Protein AF-A0A8X8CPT6-F1 (afdb_monomer_lite)

Foldseek 3Di:
DDDDDDPPPDDDDPDPDDDDDDDDDPDPPPVPVPQPQDWDWDQDPNDIDTDGDGPVVVVVVVVVVVVVVVVVVVVVVVPPDDDPPPDPDPDDPDPPVVVVVVVVVVVVVVVVVVPDPDDD

InterPro domains:
  IPR010399 Tify domain [PF06200] (38-66)
  IPR010399 Tify domain [PS51320] (33-67)
  IPR010399 Tify domain [SM00979] (33-67)
  IPR018467 CO/COL/TOC1, conserved site [PF09425] (98-118)
  IPR040390 TIFY/JAZ family [PTHR33077] (23-118)

pLDDT: mean 70.04, std 19.09, range [39.12, 96.25]

Sequence (120 aa):
MRRDSNLDLCLSPMAPSSSSPSASSHQNLMDEPAMRHQHLTIFYNGRITVCDVTEFQARAIIWLASREKEERINTARSNQAPKPLHSQLHSPPGLSLKRSLQRFLQKRKKRAEAISPYRQ

Radius of gyration: 30.34 Å; chains: 1; bounding box: 67×68×62 Å

Organism: Populus tomentosa (NCBI:txid118781)

Structure (mmCIF, N/CA/C/O backbone):
data_AF-A0A8X8CPT6-F1
#
_entry.id   AF-A0A8X8CPT6-F1
#
loop_
_atom_site.group_PDB
_atom_site.id
_atom_site.type_symbol
_atom_site.label_atom_id
_atom_site.label_alt_id
_atom_site.label_comp_id
_atom_site.label_asym_id
_atom_site.label_entity_id
_atom_site.label_seq_id
_atom_site.pdbx_PDB_ins_code
_atom_site.Cartn_x
_atom_site.Cartn_y
_atom_site.Cartn_z
_atom_site.occupancy
_atom_site.B_iso_or_equiv
_atom_site.auth_seq_id
_atom_site.auth_comp_id
_atom_site.auth_asym_id
_atom_site.auth_atom_id
_atom_site.pdbx_PDB_model_num
ATOM 1 N N . MET A 1 1 ? -12.440 -37.355 26.331 1.00 43.47 1 MET A N 1
ATOM 2 C CA . MET A 1 1 ? -11.864 -38.163 25.232 1.00 43.47 1 MET A CA 1
ATOM 3 C C . MET A 1 1 ? -11.152 -37.195 24.294 1.00 43.47 1 MET A C 1
ATOM 5 O O . MET A 1 1 ? -11.809 -36.306 23.777 1.00 43.47 1 MET A O 1
ATOM 9 N N . ARG A 1 2 ? -9.853 -36.988 24.550 1.00 55.94 2 ARG A N 1
ATOM 10 C CA . ARG A 1 2 ? -8.710 -37.353 23.682 1.00 55.94 2 ARG A CA 1
ATOM 11 C C . ARG A 1 2 ? -8.817 -36.726 22.284 1.00 55.94 2 ARG A C 1
ATOM 13 O O . ARG A 1 2 ? -9.666 -37.115 21.497 1.00 55.94 2 ARG A O 1
ATOM 20 N N . ARG A 1 3 ? -8.011 -35.683 22.057 1.00 63.88 3 ARG A N 1
ATOM 21 C CA . ARG A 1 3 ? -7.808 -35.033 20.760 1.00 63.88 3 ARG A CA 1
ATOM 22 C C . ARG A 1 3 ? -6.486 -35.565 20.233 1.00 63.88 3 ARG A C 1
ATOM 24 O O . ARG A 1 3 ? -5.450 -35.215 20.788 1.00 63.88 3 ARG A O 1
ATOM 31 N N . ASP A 1 4 ? -6.539 -36.396 19.207 1.00 64.06 4 ASP A N 1
ATOM 32 C CA . ASP A 1 4 ? -5.337 -36.933 18.582 1.00 64.06 4 ASP A CA 1
ATOM 33 C C . ASP A 1 4 ? -4.992 -36.027 17.396 1.00 64.06 4 ASP A C 1
ATOM 35 O O . ASP A 1 4 ? -5.475 -36.204 16.281 1.00 64.06 4 ASP A O 1
ATOM 39 N N . SER A 1 5 ? -4.217 -34.976 17.661 1.00 59.78 5 SER A N 1
ATOM 40 C CA . SER A 1 5 ? -3.626 -34.134 16.622 1.00 59.78 5 SER A CA 1
ATOM 41 C C . SER A 1 5 ? -2.238 -34.671 16.278 1.00 59.78 5 SER A C 1
ATOM 43 O O . SER A 1 5 ? -1.247 -34.207 16.839 1.00 59.78 5 SER A O 1
ATOM 45 N N . ASN A 1 6 ? -2.173 -35.651 15.376 1.00 57.75 6 ASN A N 1
ATOM 46 C CA . ASN A 1 6 ? -0.924 -36.028 14.715 1.00 57.75 6 ASN A CA 1
ATOM 47 C C . ASN A 1 6 ? -0.714 -35.083 13.531 1.00 57.75 6 ASN A C 1
ATOM 49 O O . ASN A 1 6 ? -1.461 -35.125 12.555 1.00 57.75 6 ASN A O 1
ATOM 53 N N . LEU A 1 7 ? 0.268 -34.196 13.651 1.00 60.34 7 LEU A N 1
ATOM 54 C CA . LEU A 1 7 ? 0.652 -33.238 12.618 1.00 60.34 7 LEU A CA 1
ATOM 55 C C . LEU A 1 7 ? 2.104 -33.521 12.221 1.00 60.34 7 LEU A C 1
ATOM 57 O O . LEU A 1 7 ? 2.982 -32.680 12.376 1.00 60.34 7 LEU A O 1
ATOM 61 N N . ASP A 1 8 ? 2.346 -34.734 11.727 1.00 60.84 8 ASP A N 1
ATOM 62 C CA . ASP A 1 8 ? 3.640 -35.129 11.176 1.00 60.84 8 ASP A CA 1
ATOM 63 C C . ASP A 1 8 ? 3.664 -34.795 9.683 1.00 60.84 8 ASP A C 1
ATOM 65 O O . ASP A 1 8 ? 3.290 -35.592 8.822 1.00 60.84 8 ASP A O 1
ATOM 69 N N . LEU A 1 9 ? 4.073 -33.566 9.363 1.00 53.06 9 LEU A N 1
ATOM 70 C CA . LEU A 1 9 ? 4.396 -33.182 7.993 1.00 53.06 9 LEU A CA 1
ATOM 71 C C . LEU A 1 9 ? 5.831 -33.647 7.695 1.00 53.06 9 LEU A C 1
ATOM 73 O O . LEU A 1 9 ? 6.793 -32.892 7.833 1.00 53.06 9 LEU A O 1
ATOM 77 N N . CYS A 1 1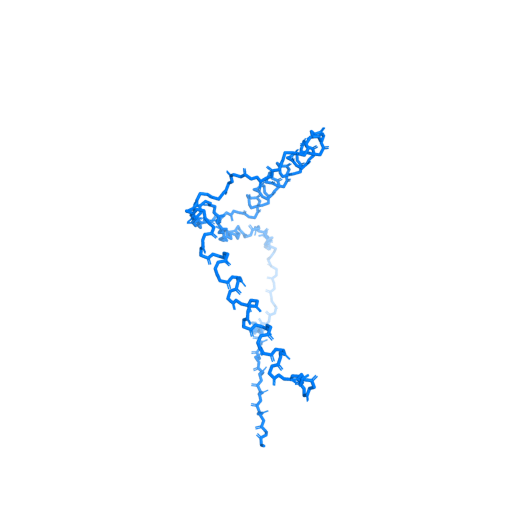0 ? 5.988 -34.921 7.335 1.00 56.28 10 CYS A N 1
ATOM 78 C CA . CYS A 1 10 ? 7.273 -35.475 6.915 1.00 56.28 10 CYS A CA 1
ATOM 79 C C . CYS A 1 10 ? 7.713 -34.836 5.589 1.00 56.28 10 CYS A C 1
ATOM 81 O O . CYS A 1 10 ? 7.298 -35.259 4.512 1.00 56.28 10 CYS A O 1
ATOM 83 N N . LEU A 1 11 ? 8.566 -33.815 5.661 1.00 48.91 11 LEU A N 1
ATOM 84 C CA . LEU A 1 11 ? 9.277 -33.272 4.507 1.00 48.91 11 LEU A CA 1
ATOM 85 C C . LEU A 1 11 ? 10.614 -33.999 4.374 1.00 48.91 11 LEU A C 1
ATOM 87 O O . LEU A 1 11 ? 11.628 -33.564 4.916 1.00 48.91 11 LEU A O 1
ATOM 91 N N . SER A 1 12 ? 10.619 -35.126 3.667 1.00 62.56 12 SER A N 1
ATOM 92 C CA . SER A 1 12 ? 11.869 -35.753 3.236 1.00 62.56 12 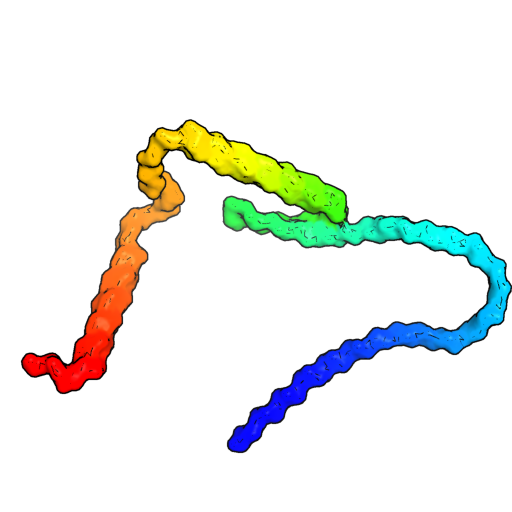SER A CA 1
ATOM 93 C C . SER A 1 12 ? 12.351 -35.076 1.949 1.00 62.56 12 SER A C 1
ATOM 95 O O . SER A 1 12 ? 11.627 -35.099 0.951 1.00 62.56 12 SER A O 1
ATOM 97 N N . PRO A 1 13 ? 13.560 -34.487 1.916 1.00 51.06 13 PRO A N 1
ATOM 98 C CA . PRO A 1 13 ? 14.190 -34.106 0.662 1.00 51.06 13 PRO A CA 1
ATOM 99 C C . PRO A 1 13 ? 14.480 -35.380 -0.135 1.00 51.06 13 PRO A C 1
ATOM 101 O O . PRO A 1 13 ? 15.137 -36.293 0.369 1.00 51.06 13 PRO A O 1
ATOM 104 N N . MET A 1 14 ? 13.985 -35.455 -1.370 1.00 48.53 14 MET A N 1
ATOM 105 C CA . MET A 1 14 ? 14.373 -36.500 -2.314 1.00 48.53 14 MET A CA 1
ATOM 106 C C . MET A 1 14 ? 15.875 -36.352 -2.592 1.00 48.53 14 MET A C 1
ATOM 108 O O . MET A 1 14 ? 16.289 -35.451 -3.320 1.00 48.53 14 MET A O 1
ATOM 112 N N . ALA A 1 15 ? 16.695 -37.207 -1.986 1.00 58.06 15 ALA A N 1
ATOM 113 C CA . ALA A 1 15 ? 18.094 -37.336 -2.363 1.00 58.06 15 ALA A CA 1
ATOM 114 C C . ALA A 1 15 ? 18.167 -38.026 -3.738 1.00 58.06 15 ALA A C 1
ATOM 116 O O . ALA A 1 15 ? 17.562 -39.089 -3.903 1.00 58.06 15 ALA A O 1
ATOM 117 N N . PRO A 1 16 ? 18.879 -37.471 -4.734 1.00 50.34 16 PRO A N 1
ATOM 118 C CA . PRO A 1 16 ? 19.177 -38.213 -5.947 1.00 50.34 16 PRO A CA 1
ATOM 119 C C . PRO A 1 16 ? 20.136 -39.357 -5.605 1.00 50.34 16 PRO A C 1
ATOM 121 O O . PRO A 1 16 ? 21.162 -39.167 -4.950 1.00 50.34 16 PRO A O 1
ATOM 124 N N . SER A 1 17 ? 19.757 -40.559 -6.026 1.00 46.69 17 SER A N 1
ATOM 125 C CA . SER A 1 17 ? 20.514 -41.791 -5.861 1.00 46.69 17 SER A CA 1
ATOM 126 C C . SER A 1 17 ? 21.925 -41.661 -6.435 1.00 46.69 17 SER A C 1
ATOM 128 O O . SER A 1 17 ? 22.137 -41.321 -7.598 1.00 46.69 17 SER A O 1
ATOM 130 N N . SER A 1 18 ? 22.902 -41.969 -5.589 1.00 49.31 18 SER A N 1
ATOM 131 C CA . SER A 1 18 ? 24.302 -42.137 -5.938 1.00 49.31 18 SER A CA 1
ATOM 132 C C . SER A 1 18 ? 24.492 -43.383 -6.806 1.00 49.31 18 SER A C 1
ATOM 134 O O . SER A 1 18 ? 24.222 -44.505 -6.381 1.00 49.31 18 SER A O 1
ATOM 136 N N . SER A 1 19 ? 25.028 -43.200 -8.013 1.00 47.91 19 SER A N 1
ATOM 137 C CA . SER A 1 19 ? 25.741 -44.264 -8.722 1.00 47.91 19 SER A CA 1
ATOM 138 C C . SER A 1 19 ? 27.023 -43.708 -9.355 1.00 47.91 19 SER A C 1
ATOM 140 O O . SER A 1 19 ? 26.978 -42.903 -10.274 1.00 47.91 19 SER A O 1
ATOM 142 N N . SER A 1 20 ? 28.140 -44.149 -8.765 1.00 50.12 20 SER A N 1
ATOM 143 C CA . SER A 1 20 ? 29.532 -44.262 -9.242 1.00 50.12 20 SER A CA 1
ATOM 144 C C . SER A 1 20 ? 30.302 -43.037 -9.792 1.00 50.12 20 SER A C 1
ATOM 146 O O . SER A 1 20 ? 29.818 -42.333 -10.672 1.00 50.12 20 SER A O 1
ATOM 148 N N . PRO A 1 21 ? 31.566 -42.819 -9.353 1.00 52.19 21 PRO A N 1
ATOM 149 C CA . PRO A 1 21 ? 32.422 -41.749 -9.851 1.00 52.19 21 PRO A CA 1
ATOM 150 C C . PRO A 1 21 ? 33.316 -42.238 -11.001 1.00 52.19 21 PRO A C 1
ATOM 152 O O . PRO A 1 21 ? 34.062 -43.205 -10.854 1.00 52.19 21 PRO A O 1
ATOM 155 N N . SER A 1 22 ? 33.323 -41.523 -12.123 1.00 39.12 22 SER A N 1
ATOM 156 C CA . SER A 1 22 ? 34.390 -41.655 -13.118 1.00 39.12 22 SER A CA 1
ATOM 157 C C . SER A 1 22 ? 34.610 -40.352 -13.884 1.00 39.12 22 SER A C 1
ATOM 159 O O . SER A 1 22 ? 33.721 -39.879 -14.581 1.00 39.12 22 SER A O 1
ATOM 161 N N . ALA A 1 23 ? 35.840 -39.853 -13.746 1.00 39.41 23 ALA A N 1
ATOM 162 C CA . ALA A 1 23 ? 36.587 -38.989 -14.659 1.00 39.41 23 ALA A CA 1
ATOM 163 C C . ALA A 1 23 ? 36.048 -37.573 -14.962 1.00 39.41 23 ALA A C 1
ATOM 165 O O . ALA A 1 23 ? 35.175 -37.355 -15.792 1.00 39.41 23 ALA A O 1
ATOM 166 N N . SER A 1 24 ? 36.710 -36.603 -14.322 1.00 47.19 24 SER A N 1
ATOM 167 C CA . SER A 1 24 ? 37.230 -35.362 -14.918 1.00 47.19 24 SER A CA 1
ATOM 168 C C . SER A 1 24 ? 36.439 -34.722 -16.068 1.00 47.19 24 SER A C 1
ATOM 170 O O . SER A 1 24 ? 36.721 -34.963 -17.239 1.00 47.19 24 SER A O 1
ATOM 172 N N . SER A 1 25 ? 35.615 -33.738 -15.723 1.00 39.62 25 SER A N 1
ATOM 173 C CA . SER A 1 25 ? 35.467 -32.539 -16.544 1.00 39.62 25 SER A CA 1
ATOM 174 C C . SER A 1 25 ? 35.275 -31.353 -15.612 1.00 39.62 25 SER A C 1
ATOM 176 O O . SER A 1 25 ? 34.261 -31.243 -14.929 1.00 39.62 25 SER A O 1
ATOM 178 N N . HIS A 1 26 ? 36.279 -30.475 -15.579 1.00 44.97 26 HIS A N 1
ATOM 179 C CA . HIS A 1 26 ? 36.151 -29.112 -15.084 1.00 44.97 26 HIS A CA 1
ATOM 180 C C . HIS A 1 26 ? 35.029 -28.422 -15.864 1.00 44.97 26 HIS A C 1
ATOM 182 O O . HIS A 1 26 ? 35.254 -27.866 -16.934 1.00 44.97 26 HIS A O 1
ATOM 188 N N . GLN A 1 27 ? 33.813 -28.472 -15.338 1.00 47.16 27 GLN A N 1
ATOM 189 C CA . GLN A 1 27 ? 32.760 -27.556 -15.725 1.00 47.16 27 GLN A CA 1
ATOM 190 C C . GLN A 1 27 ? 32.648 -26.592 -14.560 1.00 47.16 27 GLN A C 1
ATOM 192 O O . GLN A 1 27 ? 32.154 -26.935 -13.489 1.00 47.16 27 GLN A O 1
ATOM 197 N N . ASN A 1 28 ? 33.238 -25.413 -14.754 1.00 45.34 28 ASN A N 1
ATOM 198 C CA . ASN A 1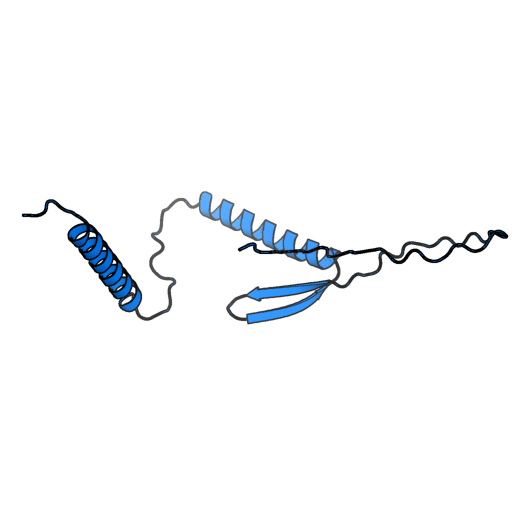 28 ? 32.920 -24.226 -13.983 1.00 45.34 28 ASN A CA 1
ATOM 199 C C . ASN A 1 28 ? 31.401 -24.056 -14.114 1.00 45.34 28 ASN A C 1
ATOM 201 O O . ASN A 1 28 ? 30.921 -23.501 -15.101 1.00 45.34 28 ASN A O 1
ATOM 205 N N . LEU A 1 29 ? 30.637 -24.612 -13.173 1.00 44.09 29 LEU A N 1
ATOM 206 C CA . LEU A 1 29 ? 29.270 -24.184 -12.964 1.00 44.09 29 LEU A CA 1
ATOM 207 C C . LEU A 1 29 ? 29.436 -22.784 -12.390 1.00 44.09 29 LEU A C 1
ATOM 209 O O . LEU A 1 29 ? 29.596 -22.604 -11.186 1.00 44.09 29 LEU A O 1
ATOM 213 N N . MET A 1 30 ? 29.535 -21.796 -13.281 1.00 47.44 30 MET A N 1
ATOM 214 C CA . MET A 1 30 ? 29.150 -20.457 -12.897 1.00 47.44 30 MET A CA 1
ATOM 215 C C . MET A 1 30 ? 27.740 -20.627 -12.347 1.00 47.44 30 MET A C 1
ATOM 217 O O . MET A 1 30 ? 26.817 -20.948 -13.097 1.00 47.44 30 MET A O 1
ATOM 221 N N . ASP A 1 31 ? 27.610 -20.511 -11.027 1.00 47.66 31 ASP A N 1
ATOM 222 C CA . ASP A 1 31 ? 26.380 -20.070 -10.394 1.00 47.66 31 ASP A CA 1
ATOM 223 C C . ASP A 1 31 ? 26.076 -18.709 -11.029 1.00 47.66 31 ASP A C 1
ATOM 225 O O . ASP A 1 31 ? 26.415 -17.651 -10.502 1.00 47.66 31 ASP A O 1
ATOM 229 N N . GLU A 1 32 ? 25.502 -18.736 -12.233 1.00 50.97 32 GLU A N 1
ATOM 230 C CA . GLU A 1 32 ? 24.693 -17.639 -12.721 1.00 50.97 32 GLU A CA 1
ATOM 231 C C . GLU A 1 32 ? 23.711 -17.383 -11.586 1.00 50.97 32 GLU A C 1
ATOM 233 O O . GLU A 1 32 ? 23.013 -18.328 -11.188 1.00 50.97 32 GLU A O 1
ATOM 238 N N . PRO A 1 33 ? 23.684 -16.175 -10.992 1.00 55.84 33 PRO A N 1
ATOM 239 C CA . PRO A 1 33 ? 22.699 -15.876 -9.981 1.00 55.84 33 PRO A CA 1
ATOM 240 C C . PRO A 1 33 ? 21.375 -16.017 -10.703 1.00 55.84 33 PRO A C 1
ATOM 242 O O . PRO A 1 33 ? 21.000 -15.128 -11.465 1.00 55.84 33 PRO A O 1
ATOM 245 N N . ALA A 1 34 ? 20.719 -17.172 -10.533 1.00 54.62 34 ALA A N 1
ATOM 246 C CA . ALA A 1 34 ? 19.438 -17.455 -11.139 1.00 54.62 34 ALA A CA 1
ATOM 247 C C . ALA A 1 34 ? 18.621 -16.202 -10.883 1.00 54.62 34 ALA A C 1
ATOM 249 O O . ALA A 1 34 ? 18.413 -15.860 -9.714 1.00 54.62 34 ALA A O 1
ATOM 250 N N . MET A 1 35 ? 18.302 -15.452 -11.947 1.00 56.53 35 MET A N 1
ATOM 251 C CA . MET A 1 35 ? 17.541 -14.216 -11.846 1.00 56.53 35 MET A CA 1
ATOM 252 C C . MET A 1 35 ? 16.164 -14.642 -11.366 1.00 56.53 35 MET A C 1
ATOM 254 O O . MET A 1 35 ? 15.250 -14.905 -12.142 1.00 56.53 35 MET A O 1
ATOM 258 N N . ARG A 1 36 ? 16.059 -14.821 -10.050 1.00 63.09 36 ARG A N 1
ATOM 259 C CA . ARG A 1 36 ? 14.851 -15.165 -9.338 1.00 63.09 36 ARG A CA 1
ATOM 260 C C . ARG A 1 36 ? 14.046 -13.888 -9.380 1.00 63.09 36 ARG A C 1
ATOM 262 O O . ARG A 1 36 ? 14.140 -13.051 -8.485 1.00 63.09 36 ARG A O 1
ATOM 269 N N . HIS A 1 37 ? 13.331 -13.718 -10.485 1.00 67.38 37 HIS A N 1
ATOM 270 C CA . HIS A 1 37 ? 12.238 -12.779 -10.565 1.00 67.38 37 HIS A CA 1
ATOM 271 C C . HIS A 1 37 ? 11.270 -13.172 -9.454 1.00 67.38 37 HIS A C 1
ATOM 273 O O . HIS A 1 37 ? 10.738 -14.283 -9.429 1.00 67.38 37 HIS A O 1
ATOM 279 N N . GLN A 1 38 ? 11.180 -12.306 -8.452 1.00 76.88 38 GLN A N 1
ATOM 280 C CA . GLN A 1 38 ? 10.259 -12.469 -7.344 1.00 76.88 38 GLN A CA 1
ATOM 281 C C . GLN A 1 38 ? 9.078 -11.547 -7.610 1.00 76.88 38 GLN A C 1
ATOM 283 O O . GLN A 1 38 ? 9.260 -10.380 -7.964 1.00 76.88 38 GLN A O 1
ATOM 288 N N . HIS A 1 39 ? 7.870 -12.070 -7.415 1.00 88.56 39 HIS A N 1
ATOM 289 C CA . HIS A 1 39 ? 6.664 -11.262 -7.488 1.00 88.56 39 HIS A CA 1
ATOM 290 C C . HIS A 1 39 ? 6.673 -10.227 -6.358 1.00 88.56 39 HIS A C 1
ATOM 292 O O . HIS A 1 39 ? 6.580 -10.569 -5.177 1.00 88.56 39 HIS A O 1
ATOM 298 N N . LEU A 1 40 ? 6.732 -8.950 -6.722 1.00 90.69 40 LEU A N 1
ATOM 299 C CA . LEU A 1 40 ? 6.516 -7.836 -5.814 1.00 90.69 40 LEU A CA 1
ATOM 300 C C . LEU A 1 40 ? 5.057 -7.391 -5.918 1.00 90.69 40 LEU A C 1
ATOM 302 O O . LEU A 1 40 ? 4.570 -7.049 -6.993 1.00 90.69 40 LEU A O 1
ATOM 306 N N . THR A 1 41 ? 4.352 -7.380 -4.786 1.00 95.06 41 THR A N 1
ATOM 307 C CA . THR A 1 41 ? 2.981 -6.859 -4.701 1.00 95.06 41 THR A CA 1
ATOM 308 C C . THR A 1 41 ? 2.986 -5.501 -4.013 1.00 95.06 41 THR A C 1
ATOM 310 O O . THR A 1 41 ? 3.447 -5.375 -2.879 1.00 95.06 41 THR A O 1
ATOM 313 N N . ILE A 1 42 ? 2.446 -4.486 -4.682 1.00 93.00 42 ILE A N 1
ATOM 314 C CA . ILE A 1 42 ? 2.381 -3.110 -4.192 1.00 93.00 42 ILE A CA 1
ATOM 315 C C . ILE A 1 42 ? 0.918 -2.745 -3.946 1.00 93.00 42 ILE A C 1
ATOM 317 O O . ILE A 1 42 ? 0.087 -2.803 -4.853 1.00 93.00 42 ILE A O 1
ATOM 321 N N . PHE A 1 43 ? 0.622 -2.335 -2.713 1.00 94.81 43 PHE A N 1
ATOM 322 C CA . PHE A 1 43 ? -0.678 -1.810 -2.303 1.00 94.81 43 PHE A CA 1
ATOM 323 C C . PHE A 1 43 ? -0.560 -0.302 -2.116 1.00 94.81 43 PHE A C 1
ATOM 325 O O . PHE A 1 43 ? 0.093 0.164 -1.181 1.00 94.81 43 PHE A O 1
ATOM 332 N N . TYR A 1 44 ? -1.190 0.475 -2.991 1.00 90.25 44 TYR A N 1
ATOM 333 C CA . TYR A 1 44 ? -1.127 1.930 -2.915 1.00 90.25 44 TYR A CA 1
ATOM 334 C C . TYR A 1 44 ? -2.423 2.571 -3.404 1.00 90.25 44 TYR A C 1
ATOM 336 O O . TYR A 1 44 ? -2.924 2.247 -4.477 1.00 90.25 44 TYR A O 1
ATOM 344 N N . ASN A 1 45 ? -2.969 3.500 -2.613 1.00 92.19 45 ASN A N 1
ATOM 345 C CA . ASN A 1 45 ? -4.181 4.257 -2.943 1.00 92.19 45 ASN A CA 1
ATOM 346 C C . ASN A 1 45 ? -5.381 3.370 -3.356 1.00 92.19 45 ASN A C 1
ATOM 348 O O . ASN A 1 45 ? -6.056 3.628 -4.352 1.00 92.19 45 ASN A O 1
ATOM 352 N N . GLY A 1 46 ? -5.593 2.266 -2.630 1.00 94.44 46 GLY A N 1
ATOM 353 C CA . GLY A 1 46 ? -6.651 1.291 -2.924 1.00 94.44 46 GLY A CA 1
ATOM 354 C C . GLY A 1 46 ? -6.422 0.448 -4.185 1.00 94.44 46 GLY A C 1
ATOM 355 O O . GLY A 1 46 ? -7.289 -0.341 -4.548 1.00 94.44 46 GLY A O 1
ATOM 356 N N . ARG A 1 47 ? -5.271 0.595 -4.850 1.00 94.69 47 ARG A N 1
ATOM 357 C CA . ARG A 1 47 ? -4.866 -0.204 -6.009 1.00 94.69 47 ARG A CA 1
ATOM 358 C C . ARG A 1 47 ? -3.859 -1.267 -5.591 1.00 94.69 47 ARG A C 1
ATOM 360 O O . ARG A 1 47 ? -3.050 -1.044 -4.690 1.00 94.69 47 ARG A O 1
ATOM 367 N N . ILE A 1 48 ? -3.924 -2.404 -6.274 1.00 96.25 48 ILE A N 1
ATOM 368 C CA . ILE A 1 48 ? -3.015 -3.535 -6.104 1.00 96.25 48 ILE A CA 1
ATOM 369 C C . ILE A 1 48 ? -2.331 -3.753 -7.446 1.00 96.25 48 ILE A C 1
ATOM 371 O O . ILE A 1 48 ? -3.011 -3.953 -8.452 1.00 96.25 48 ILE A O 1
ATOM 375 N N . THR A 1 49 ? -1.005 -3.703 -7.467 1.00 94.19 49 THR A N 1
ATOM 376 C CA . THR A 1 49 ? -0.208 -4.041 -8.650 1.00 94.19 49 THR A CA 1
ATOM 377 C C . THR A 1 49 ? 0.786 -5.131 -8.294 1.00 94.19 49 THR A C 1
ATOM 379 O O . THR A 1 49 ? 1.459 -5.040 -7.269 1.00 94.19 49 THR A O 1
ATOM 382 N N . VAL A 1 50 ? 0.879 -6.150 -9.143 1.00 94.25 50 VAL A N 1
ATOM 383 C CA . VAL A 1 50 ? 1.843 -7.246 -9.016 1.00 94.25 50 VAL A CA 1
ATOM 384 C C . VAL A 1 50 ? 2.805 -7.136 -10.189 1.00 94.25 50 VAL A C 1
ATOM 386 O O . VAL A 1 50 ? 2.357 -7.007 -11.327 1.00 94.25 50 VAL A O 1
ATOM 389 N N . CYS A 1 51 ? 4.105 -7.140 -9.920 1.00 91.44 51 CYS A N 1
ATOM 390 C CA . CYS A 1 51 ? 5.131 -7.102 -10.952 1.00 91.44 51 CYS A CA 1
ATOM 391 C C . CYS A 1 51 ? 6.286 -8.045 -10.623 1.00 91.44 51 CYS A C 1
ATOM 393 O O . CYS A 1 51 ? 6.625 -8.255 -9.458 1.00 91.44 51 CYS A O 1
ATOM 395 N N . ASP A 1 52 ? 6.898 -8.585 -11.669 1.00 94.06 52 ASP A N 1
ATOM 396 C CA . ASP A 1 52 ? 8.148 -9.323 -11.574 1.00 94.06 52 ASP A CA 1
ATOM 397 C C . ASP A 1 52 ? 9.312 -8.347 -11.526 1.00 94.06 52 ASP A C 1
ATOM 399 O O . ASP A 1 52 ? 9.482 -7.511 -12.416 1.00 94.06 52 ASP A O 1
ATOM 403 N N . VAL A 1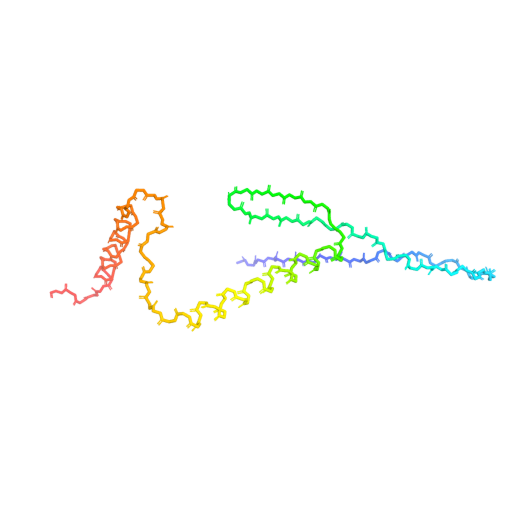 53 ? 10.113 -8.449 -10.473 1.00 89.31 53 VAL A N 1
ATOM 404 C CA . VAL A 1 53 ? 11.314 -7.633 -10.306 1.00 89.31 53 VAL A CA 1
ATOM 405 C C . VAL A 1 53 ? 12.487 -8.518 -9.928 1.00 89.31 53 VAL A C 1
ATOM 407 O O . VAL A 1 53 ? 12.335 -9.556 -9.276 1.00 89.31 53 VAL A O 1
ATOM 410 N N . THR A 1 54 ? 13.686 -8.100 -10.324 1.00 92.62 54 THR A N 1
ATOM 411 C CA . THR A 1 54 ? 14.907 -8.714 -9.802 1.00 92.62 54 THR A CA 1
ATOM 412 C C . THR A 1 54 ? 15.093 -8.331 -8.336 1.00 92.62 54 THR A C 1
ATOM 414 O O . THR A 1 54 ? 14.608 -7.296 -7.869 1.00 92.62 54 THR A O 1
ATOM 417 N N . GLU A 1 55 ? 15.853 -9.132 -7.594 1.00 88.06 55 GLU A N 1
ATOM 418 C CA . GLU A 1 55 ? 16.186 -8.811 -6.204 1.00 88.06 55 GLU A CA 1
ATOM 419 C C . GLU A 1 55 ? 16.854 -7.430 -6.078 1.00 88.06 55 GLU A C 1
ATOM 421 O O . GLU A 1 55 ? 16.553 -6.662 -5.162 1.00 88.06 55 GLU A O 1
ATOM 426 N N . PHE A 1 56 ? 17.719 -7.078 -7.034 1.00 89.75 56 PHE A N 1
ATOM 427 C CA . PHE A 1 56 ? 18.382 -5.777 -7.061 1.00 89.75 56 PHE A CA 1
ATOM 428 C C . PHE A 1 56 ? 17.382 -4.625 -7.228 1.00 89.75 56 PHE A C 1
ATOM 430 O O . PHE A 1 56 ? 17.458 -3.629 -6.508 1.00 89.75 56 PHE A O 1
ATOM 437 N N . GLN A 1 57 ? 16.399 -4.778 -8.120 1.00 92.50 57 GLN A N 1
ATOM 438 C CA . GLN A 1 57 ? 15.328 -3.797 -8.297 1.00 92.50 57 GLN A CA 1
ATOM 439 C C . GLN A 1 57 ? 14.465 -3.668 -7.035 1.00 92.50 57 GLN A C 1
ATOM 441 O O . GLN A 1 57 ? 14.188 -2.550 -6.602 1.00 92.50 57 GLN A O 1
ATOM 446 N N . ALA A 1 58 ? 14.100 -4.783 -6.394 1.00 91.88 58 ALA A N 1
ATOM 447 C CA . ALA A 1 58 ? 13.346 -4.762 -5.140 1.00 91.88 58 ALA A CA 1
ATOM 448 C C . ALA A 1 58 ? 14.106 -4.015 -4.028 1.00 91.88 58 ALA A C 1
ATOM 450 O O . ALA A 1 58 ? 13.540 -3.151 -3.352 1.00 91.88 58 ALA A O 1
ATOM 451 N N . ARG A 1 59 ? 15.410 -4.285 -3.880 1.00 92.50 59 ARG A N 1
ATOM 452 C CA . ARG A 1 59 ? 16.285 -3.587 -2.925 1.00 92.50 59 ARG A CA 1
ATOM 453 C C . ARG A 1 59 ? 16.365 -2.090 -3.218 1.00 92.50 59 ARG A C 1
ATOM 455 O O . ARG A 1 59 ? 16.250 -1.293 -2.289 1.00 92.50 59 ARG A O 1
ATOM 462 N N . ALA A 1 60 ? 16.509 -1.701 -4.485 1.00 94.88 60 ALA A N 1
ATOM 463 C CA . ALA A 1 60 ? 16.547 -0.297 -4.887 1.00 94.88 60 ALA A CA 1
ATOM 464 C C . ALA A 1 60 ? 15.237 0.437 -4.546 1.00 94.88 60 ALA A C 1
ATOM 466 O O . ALA A 1 60 ? 15.280 1.534 -3.991 1.00 94.88 60 ALA A O 1
ATOM 467 N N . ILE A 1 61 ? 14.080 -0.186 -4.800 1.00 92.94 61 ILE A N 1
ATOM 468 C CA . ILE A 1 61 ? 12.760 0.369 -4.456 1.00 92.94 61 ILE A CA 1
ATOM 469 C C . ILE A 1 61 ? 12.647 0.604 -2.944 1.00 92.94 61 ILE A C 1
ATOM 471 O O . ILE A 1 61 ? 12.288 1.701 -2.513 1.00 92.94 61 ILE A O 1
ATOM 475 N N . ILE A 1 62 ? 12.984 -0.405 -2.133 1.00 91.81 62 ILE A N 1
ATOM 476 C CA . ILE A 1 62 ? 12.922 -0.307 -0.666 1.00 91.81 62 ILE A CA 1
ATOM 477 C C . ILE A 1 62 ? 13.870 0.780 -0.154 1.00 91.81 62 ILE A C 1
ATOM 479 O O . ILE A 1 62 ? 13.494 1.562 0.722 1.00 91.81 62 ILE A O 1
ATOM 483 N N . TRP A 1 63 ? 15.086 0.850 -0.699 1.00 95.38 63 TRP A N 1
ATOM 484 C CA . TRP A 1 63 ? 16.085 1.837 -0.301 1.00 95.38 63 TRP A CA 1
ATOM 485 C C . TRP A 1 63 ? 15.620 3.269 -0.591 1.00 95.38 63 TRP A C 1
ATOM 487 O O . TRP A 1 63 ? 15.648 4.114 0.305 1.00 95.38 63 TRP A O 1
ATOM 497 N N . LEU A 1 64 ? 15.113 3.523 -1.803 1.00 95.12 64 LEU A N 1
ATOM 498 C CA . LEU A 1 64 ? 14.575 4.830 -2.191 1.00 95.12 64 LEU A CA 1
ATOM 499 C C . LEU A 1 64 ? 13.398 5.245 -1.297 1.00 95.12 64 LEU A C 1
ATOM 501 O O . LEU A 1 64 ? 13.389 6.357 -0.769 1.00 95.12 64 LEU A O 1
ATOM 505 N N . ALA A 1 65 ? 12.447 4.337 -1.067 1.00 90.38 65 ALA A N 1
ATOM 506 C CA . ALA A 1 65 ? 11.291 4.600 -0.211 1.00 90.38 65 ALA A CA 1
ATOM 507 C C . ALA A 1 65 ? 11.687 4.863 1.256 1.00 90.38 65 ALA A C 1
ATOM 509 O O . ALA A 1 65 ? 11.102 5.720 1.924 1.00 90.38 65 ALA A O 1
ATOM 510 N N . SER A 1 66 ? 12.693 4.145 1.766 1.00 91.94 66 SER A N 1
ATOM 511 C CA . SER A 1 66 ? 13.192 4.322 3.136 1.00 91.94 66 SER A CA 1
ATOM 512 C C . SER A 1 66 ? 13.855 5.685 3.320 1.00 91.94 66 SER A C 1
ATOM 514 O O . SER A 1 66 ? 13.585 6.360 4.314 1.00 91.94 66 SER A O 1
ATOM 516 N N . ARG A 1 67 ? 14.651 6.123 2.336 1.00 92.69 67 ARG A N 1
ATOM 517 C CA . ARG A 1 67 ? 15.303 7.437 2.354 1.00 92.69 67 ARG A CA 1
ATOM 518 C C . ARG A 1 67 ? 14.287 8.579 2.370 1.00 92.69 67 ARG A C 1
ATOM 520 O O . ARG A 1 67 ? 14.374 9.462 3.216 1.00 92.69 67 ARG A O 1
ATOM 527 N N . GLU A 1 68 ? 13.279 8.524 1.496 1.00 83.81 68 GLU A N 1
ATOM 528 C CA . GLU A 1 68 ? 12.217 9.538 1.452 1.00 83.81 68 GLU A CA 1
ATOM 529 C C . GLU A 1 68 ? 11.448 9.618 2.783 1.00 83.81 68 GLU A C 1
ATOM 531 O O . GLU A 1 68 ? 11.150 10.706 3.286 1.00 83.81 68 GLU A O 1
ATOM 536 N N . LYS A 1 69 ? 11.133 8.466 3.388 1.00 79.50 69 LYS A N 1
ATOM 537 C CA . LYS A 1 69 ? 10.461 8.415 4.692 1.00 79.50 69 LYS A CA 1
ATOM 538 C C . LYS A 1 69 ? 11.293 9.098 5.777 1.00 79.50 69 LYS A C 1
ATOM 540 O O . LYS A 1 69 ? 10.736 9.843 6.583 1.00 79.50 69 LYS A O 1
ATOM 545 N N . GLU A 1 70 ? 12.595 8.842 5.814 1.00 81.56 70 GLU A N 1
ATOM 546 C CA . GLU A 1 70 ? 13.498 9.438 6.798 1.00 81.56 70 GLU A CA 1
ATOM 547 C C . GLU A 1 70 ? 13.608 10.961 6.629 1.00 81.56 70 GLU A C 1
ATOM 549 O O . GLU A 1 70 ? 13.451 11.702 7.601 1.00 81.56 70 GLU A O 1
ATOM 554 N N . GLU A 1 71 ? 13.745 11.451 5.397 1.00 75.00 71 GLU A N 1
ATOM 555 C CA . GLU A 1 71 ? 13.751 12.888 5.087 1.00 75.00 71 GLU A CA 1
ATOM 556 C C . GLU A 1 71 ? 12.439 13.581 5.511 1.00 75.00 71 GLU A C 1
ATOM 558 O O . GLU A 1 71 ? 12.465 14.657 6.121 1.00 75.00 71 GLU A O 1
ATOM 563 N N . ARG A 1 72 ? 11.277 12.952 5.274 1.00 72.94 72 ARG A N 1
ATOM 564 C CA . ARG A 1 72 ? 9.966 13.464 5.725 1.00 72.94 72 ARG A CA 1
ATOM 565 C C . ARG A 1 72 ? 9.848 13.523 7.250 1.00 72.94 72 ARG A C 1
ATOM 567 O O . ARG A 1 72 ? 9.281 14.473 7.783 1.00 72.94 72 ARG A O 1
ATOM 574 N N . ILE A 1 73 ? 10.376 12.529 7.966 1.00 69.62 73 ILE A N 1
ATOM 575 C CA . ILE A 1 73 ? 10.377 12.519 9.438 1.00 69.62 73 ILE A CA 1
ATOM 576 C C . ILE A 1 73 ? 11.287 13.629 9.975 1.00 69.62 73 ILE A C 1
ATOM 578 O O . ILE A 1 73 ? 10.897 14.361 10.885 1.00 69.62 73 ILE A O 1
ATOM 582 N N . ASN A 1 74 ? 12.471 13.800 9.389 1.00 61.59 74 ASN A N 1
ATOM 583 C CA . ASN A 1 74 ? 13.446 14.799 9.821 1.00 61.59 74 ASN A CA 1
ATOM 584 C C . ASN A 1 74 ? 12.959 16.235 9.561 1.00 61.59 74 ASN A C 1
ATOM 586 O O . ASN A 1 74 ? 13.078 17.098 10.432 1.00 61.59 74 ASN A O 1
ATOM 590 N N . THR A 1 75 ? 12.317 16.482 8.416 1.00 60.56 75 THR A N 1
ATOM 591 C CA . THR A 1 75 ? 11.694 17.780 8.093 1.00 60.56 75 THR A CA 1
ATOM 592 C C . THR A 1 75 ? 10.446 18.068 8.936 1.00 60.56 75 THR A C 1
ATOM 594 O O . THR A 1 75 ? 10.276 19.194 9.405 1.00 60.56 75 THR A O 1
ATOM 597 N N . ALA A 1 76 ? 9.610 17.063 9.226 1.00 57.41 76 ALA A N 1
ATOM 598 C CA . ALA A 1 76 ? 8.486 17.209 10.157 1.00 57.41 76 ALA A CA 1
ATOM 599 C C . ALA A 1 76 ? 8.942 17.500 11.599 1.00 57.41 76 ALA A C 1
ATOM 601 O O . ALA A 1 76 ? 8.258 18.215 12.329 1.00 57.41 76 ALA A O 1
ATOM 602 N N . ARG A 1 77 ? 10.111 16.989 12.010 1.00 56.47 77 ARG A N 1
ATOM 603 C CA . ARG A 1 77 ? 10.696 17.241 13.337 1.00 56.47 77 ARG A CA 1
ATOM 604 C C . ARG A 1 77 ? 11.378 18.611 13.445 1.00 56.47 77 ARG A C 1
ATOM 606 O O . ARG A 1 77 ? 11.450 19.158 14.545 1.00 56.47 77 ARG A O 1
ATOM 613 N N . SER A 1 78 ? 11.860 19.161 12.327 1.00 58.41 78 SER A N 1
ATOM 614 C CA . SER A 1 78 ? 12.449 20.507 12.261 1.00 58.41 78 SER A CA 1
ATOM 615 C C . SER A 1 78 ? 11.395 21.619 12.188 1.00 58.41 78 SER A C 1
ATOM 617 O O . SER A 1 78 ? 11.643 22.720 12.666 1.00 58.41 78 SER A O 1
ATOM 619 N N . ASN A 1 79 ? 10.205 21.336 11.653 1.00 52.47 79 ASN A N 1
ATOM 620 C CA . ASN A 1 79 ? 9.086 22.279 11.600 1.00 52.47 79 ASN A CA 1
ATOM 621 C C . ASN A 1 79 ? 8.109 22.038 12.762 1.00 52.47 79 ASN A C 1
ATOM 623 O O . ASN A 1 79 ? 6.951 21.672 12.557 1.00 52.47 79 ASN A O 1
ATOM 627 N N . GLN A 1 80 ? 8.566 22.234 14.001 1.00 50.06 80 GLN A N 1
ATOM 628 C CA . GLN A 1 80 ? 7.689 22.183 15.173 1.00 50.06 80 GLN A CA 1
ATOM 629 C C . GLN A 1 80 ? 6.808 23.437 15.259 1.00 50.06 80 GLN A C 1
ATOM 631 O O . GLN A 1 80 ? 7.104 24.394 15.964 1.00 50.06 80 GLN A O 1
ATOM 636 N N . ALA A 1 81 ? 5.669 23.384 14.575 1.00 53.22 81 ALA A N 1
ATOM 637 C CA . ALA A 1 81 ? 4.425 23.945 15.082 1.00 53.22 81 ALA A CA 1
ATOM 638 C C . ALA A 1 81 ? 3.383 22.814 15.049 1.00 53.22 81 ALA A C 1
ATOM 640 O O . ALA A 1 81 ? 3.131 22.267 13.970 1.00 53.22 81 ALA A O 1
ATOM 641 N N . PRO A 1 82 ? 2.787 22.411 16.187 1.00 47.72 82 PRO A N 1
ATOM 642 C CA . PRO A 1 82 ? 1.809 21.333 16.207 1.00 47.72 82 PRO A CA 1
ATOM 643 C C . PRO A 1 82 ? 0.527 21.820 15.527 1.00 47.72 82 PRO A C 1
ATOM 645 O O . PRO A 1 82 ? -0.303 22.490 16.136 1.00 47.72 82 PRO A O 1
ATOM 648 N N . LYS A 1 83 ? 0.355 21.503 14.241 1.00 54.41 83 LYS A N 1
ATOM 649 C CA . LYS A 1 83 ? -0.939 21.658 13.572 1.00 54.41 83 LYS A CA 1
ATOM 650 C C . LYS A 1 83 ? -1.787 20.431 13.921 1.00 54.41 83 LYS A C 1
ATOM 652 O O . LYS A 1 83 ? -1.373 19.318 13.591 1.00 54.41 83 LYS A O 1
ATOM 657 N N . PRO A 1 84 ? -2.939 20.583 14.596 1.00 50.09 84 PRO A N 1
ATOM 658 C CA . PRO A 1 84 ? -3.794 19.448 14.910 1.00 50.09 84 PRO A CA 1
ATOM 659 C C . PRO A 1 84 ? -4.270 18.796 13.608 1.00 50.09 84 PRO A C 1
ATOM 661 O O . PRO A 1 84 ? -4.834 19.455 12.734 1.00 50.09 84 PRO A O 1
ATOM 664 N N . LEU A 1 85 ? -4.022 17.491 13.483 1.00 48.00 85 LEU A N 1
ATOM 665 C CA . LEU A 1 85 ? -4.470 16.632 12.387 1.00 48.00 85 LEU A CA 1
ATOM 666 C C . LEU A 1 85 ? -5.999 16.476 12.434 1.00 48.00 85 LEU A C 1
ATOM 668 O O . LEU A 1 85 ? -6.535 15.455 12.850 1.00 48.00 85 LEU A O 1
ATOM 672 N N . HIS A 1 86 ? -6.709 17.514 12.015 1.00 52.91 86 HIS A N 1
ATOM 673 C CA . HIS A 1 86 ? -8.151 17.524 11.817 1.00 52.91 86 HIS A CA 1
ATOM 674 C C . HIS A 1 86 ? -8.397 17.939 10.365 1.00 52.91 86 HIS A C 1
ATOM 676 O O . HIS A 1 86 ? -8.505 19.133 10.119 1.00 52.91 86 HIS A O 1
ATOM 682 N N . SER A 1 87 ? -8.400 17.000 9.399 1.00 51.31 87 SER A N 1
ATOM 683 C CA . SER A 1 87 ? -9.079 17.141 8.074 1.00 51.31 87 SER A CA 1
ATOM 684 C C . SER A 1 87 ? -8.587 16.195 6.954 1.00 51.31 87 SER A C 1
ATOM 686 O O . SER A 1 87 ? -8.495 16.606 5.804 1.00 51.31 87 SER A O 1
ATOM 688 N N . GLN A 1 88 ? -8.297 14.915 7.211 1.00 48.78 88 GLN A N 1
ATOM 689 C CA . GLN A 1 88 ? -7.992 13.970 6.109 1.00 48.78 88 GLN A CA 1
ATOM 690 C C . GLN A 1 88 ? -8.751 12.638 6.229 1.00 48.78 88 GLN A C 1
ATOM 692 O O . GLN A 1 88 ? -8.233 11.578 5.901 1.00 48.78 88 GLN A O 1
ATOM 697 N N . LEU A 1 89 ? -10.005 12.678 6.688 1.00 45.34 89 LEU A N 1
ATOM 698 C CA . LEU A 1 89 ? -10.944 11.572 6.476 1.00 45.34 89 LEU A CA 1
ATOM 699 C C . LEU A 1 89 ? -12.120 12.086 5.652 1.00 45.34 89 LEU A C 1
ATOM 701 O O . LEU A 1 89 ? -13.127 12.550 6.179 1.00 45.34 89 LEU A O 1
ATOM 705 N N . HIS A 1 90 ? -11.942 12.010 4.336 1.00 49.81 90 HIS A N 1
ATOM 706 C CA . HIS A 1 90 ? -12.984 12.130 3.324 1.00 49.81 90 HIS A CA 1
ATOM 707 C C . HIS A 1 90 ? -13.994 10.974 3.505 1.00 49.81 90 HIS A C 1
ATOM 709 O O . HIS A 1 90 ? -13.906 9.924 2.879 1.00 49.81 90 HIS A O 1
ATOM 715 N N . SER A 1 91 ? -14.927 11.134 4.440 1.00 55.22 91 SER A N 1
ATOM 716 C CA . SER A 1 91 ? -16.141 10.327 4.610 1.00 55.22 91 SER A CA 1
ATOM 717 C C . SER A 1 91 ? -17.139 11.168 5.420 1.00 55.22 91 SER A C 1
ATOM 719 O O . SER A 1 91 ? -16.683 12.012 6.199 1.00 55.22 91 SER A O 1
ATOM 721 N N . PRO A 1 92 ? -18.470 11.006 5.270 1.00 54.12 92 PRO A N 1
ATOM 722 C CA . PRO A 1 92 ? -19.440 11.810 6.010 1.00 54.12 92 PRO A CA 1
ATOM 723 C C . PRO A 1 92 ? -19.093 11.822 7.513 1.00 54.12 92 PRO A C 1
ATOM 725 O O . PRO A 1 92 ? -18.889 10.745 8.085 1.00 54.12 92 PRO A O 1
ATOM 728 N N . PRO A 1 93 ? -18.982 12.994 8.169 1.00 52.72 93 PRO A N 1
ATOM 729 C CA . PRO A 1 93 ? -18.348 13.092 9.479 1.00 52.72 93 PRO A CA 1
ATOM 730 C C . PRO A 1 93 ? -19.064 12.274 10.563 1.00 52.72 93 PRO A C 1
ATOM 732 O O . PRO A 1 93 ? -20.141 12.622 11.039 1.00 52.72 93 PRO A O 1
ATOM 735 N N . GLY A 1 94 ? -18.425 11.190 11.007 1.00 55.56 94 GLY A N 1
ATOM 736 C CA . GLY A 1 94 ? -18.375 10.797 12.419 1.00 55.56 94 GLY A CA 1
ATOM 737 C C . GLY A 1 94 ? -19.640 10.257 13.096 1.00 55.56 94 GLY A C 1
ATOM 738 O O . GLY A 1 94 ? -19.559 9.896 14.269 1.00 55.56 94 GLY A O 1
ATOM 739 N N . LEU A 1 95 ? -20.792 10.152 12.429 1.00 57.12 95 LEU A N 1
ATOM 740 C CA . LEU A 1 95 ? -22.019 9.717 13.114 1.00 57.12 95 LEU A CA 1
ATOM 741 C C . LEU A 1 95 ? -22.057 8.206 13.387 1.00 57.12 95 LEU A C 1
ATOM 743 O O . LEU A 1 95 ? -22.528 7.796 14.449 1.00 57.12 95 LEU A O 1
ATOM 747 N N . SER A 1 96 ? -21.548 7.369 12.475 1.00 65.00 96 SER A N 1
ATOM 748 C CA . SER A 1 96 ? -21.622 5.907 12.627 1.00 65.00 96 SER A CA 1
ATOM 749 C C . SER A 1 96 ? -20.661 5.392 13.701 1.00 65.00 96 SER A C 1
ATOM 751 O O . SER A 1 96 ? -21.095 4.704 14.623 1.00 65.00 96 SER A O 1
ATOM 753 N N . LEU A 1 97 ? -19.381 5.781 13.654 1.00 74.62 97 LEU A N 1
ATOM 754 C CA . LEU A 1 97 ? -18.375 5.318 14.612 1.00 74.62 97 LEU A CA 1
ATOM 755 C C . LEU A 1 97 ? -18.648 5.847 16.027 1.00 74.62 97 LEU A C 1
ATOM 757 O O . LEU A 1 97 ? -18.568 5.083 16.989 1.00 74.62 97 LEU A O 1
ATOM 761 N N . LYS A 1 98 ? -19.072 7.113 16.160 1.00 83.94 98 LYS A N 1
ATOM 762 C CA . LYS A 1 98 ? -19.472 7.699 17.451 1.00 83.94 98 LYS A CA 1
ATOM 763 C C . LYS A 1 98 ? -20.687 6.982 18.041 1.00 83.94 98 LYS A C 1
ATOM 765 O O . LYS A 1 98 ? -20.683 6.642 19.222 1.00 83.94 98 LYS A O 1
ATOM 770 N N . ARG A 1 99 ? -21.703 6.682 17.220 1.00 84.44 99 ARG A N 1
ATOM 771 C CA . ARG A 1 99 ? -22.893 5.926 17.646 1.00 84.44 99 ARG A CA 1
ATOM 772 C C . ARG A 1 99 ? -22.543 4.487 18.036 1.00 84.44 99 ARG A C 1
ATOM 774 O O . ARG A 1 99 ? -23.067 3.990 19.033 1.00 84.44 99 ARG A O 1
ATOM 781 N N . SER A 1 100 ? -21.651 3.829 17.297 1.00 90.75 100 SER A N 1
ATOM 782 C CA . SER A 1 100 ? -21.166 2.482 17.619 1.00 90.75 100 SER A CA 1
ATOM 783 C C . SER A 1 100 ? -20.392 2.459 18.936 1.00 90.75 100 SER A C 1
ATOM 785 O O . SER A 1 100 ? -20.687 1.626 19.794 1.00 90.75 100 SER A O 1
ATOM 787 N N . LEU A 1 101 ? -19.478 3.412 19.149 1.00 93.06 101 LEU A N 1
ATOM 788 C CA . LEU A 1 101 ? -18.718 3.536 20.393 1.00 93.06 101 LEU A CA 1
ATOM 789 C C . LEU A 1 101 ? -19.635 3.826 21.587 1.00 93.06 101 LEU A C 1
ATOM 791 O O . LEU A 1 101 ? -19.541 3.161 22.61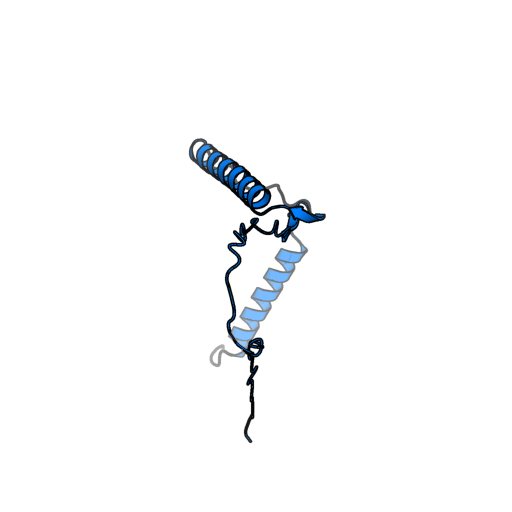6 1.00 93.06 101 LEU A O 1
ATOM 795 N N . GLN A 1 102 ? -20.585 4.750 21.434 1.00 93.06 102 GLN A N 1
ATOM 796 C CA . GLN A 1 102 ? -21.577 5.054 22.465 1.00 93.06 102 GLN A CA 1
ATOM 797 C C . GLN A 1 102 ? -22.381 3.807 22.861 1.00 93.06 102 GLN A C 1
ATOM 799 O O . GLN A 1 102 ? -22.505 3.498 24.048 1.00 93.06 102 GLN A O 1
ATOM 804 N N . ARG A 1 103 ? -22.895 3.053 21.880 1.00 93.12 103 ARG A N 1
ATOM 805 C CA . ARG A 1 103 ? -23.639 1.807 22.133 1.00 93.12 103 ARG A CA 1
ATOM 806 C C . ARG A 1 103 ? -22.763 0.744 22.787 1.00 93.12 103 AR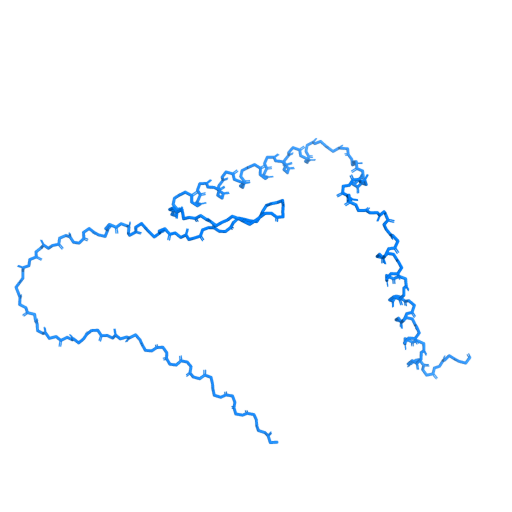G A C 1
ATOM 808 O O . ARG A 1 103 ? -23.233 0.037 23.676 1.00 93.12 103 ARG A O 1
ATOM 815 N N . PHE A 1 104 ? -21.504 0.628 22.371 1.00 95.50 104 PHE A N 1
ATOM 816 C CA . PHE A 1 104 ? -20.543 -0.296 22.966 1.00 95.50 104 PHE A CA 1
ATOM 817 C C . PHE A 1 104 ? -20.308 0.013 24.449 1.00 95.50 104 PHE A C 1
ATOM 819 O O . PHE A 1 104 ? -20.440 -0.881 25.287 1.00 95.50 104 PHE A O 1
ATOM 826 N N . LEU A 1 105 ? -20.037 1.277 24.785 1.00 96.19 105 LEU A N 1
ATOM 827 C CA . LEU A 1 105 ? -19.817 1.715 26.164 1.00 96.19 105 LEU A CA 1
ATOM 828 C C . LEU A 1 105 ? -21.070 1.520 27.025 1.00 96.19 105 LEU A C 1
ATOM 830 O O . LEU A 1 105 ? -20.977 0.953 28.113 1.00 96.19 105 LEU A O 1
ATOM 834 N N . GLN A 1 106 ? -22.253 1.882 26.514 1.00 95.62 106 GLN A N 1
ATOM 835 C CA . GLN A 1 106 ? -23.527 1.636 27.200 1.00 95.62 106 GLN A CA 1
ATOM 836 C C . GLN A 1 106 ? -23.759 0.143 27.468 1.00 95.62 106 GLN A C 1
ATOM 838 O O . GLN A 1 106 ? -24.106 -0.235 28.585 1.00 95.62 106 GLN A O 1
ATOM 843 N N . LYS A 1 107 ? -23.529 -0.730 26.476 1.00 95.44 107 LYS A N 1
ATOM 844 C CA . LYS A 1 107 ? -23.638 -2.189 26.655 1.00 95.44 107 LYS A CA 1
ATOM 845 C C . LYS A 1 107 ? -22.639 -2.718 27.680 1.00 95.44 107 LYS A C 1
ATOM 847 O O . LYS A 1 107 ? -22.956 -3.639 28.425 1.00 95.44 107 LYS A O 1
ATOM 852 N N . ARG A 1 108 ? -21.417 -2.185 27.705 1.00 93.69 108 ARG A N 1
ATOM 853 C CA . ARG A 1 108 ? -20.384 -2.604 28.660 1.00 93.69 108 ARG A CA 1
ATOM 854 C C . ARG A 1 108 ? -20.745 -2.189 30.087 1.00 93.69 108 ARG A C 1
ATOM 856 O O . ARG A 1 108 ? -20.645 -3.027 30.975 1.00 93.69 108 ARG A O 1
ATOM 863 N N . LYS A 1 109 ? -21.241 -0.961 30.277 1.00 92.69 109 LYS A N 1
ATOM 864 C CA . LYS A 1 109 ? -21.741 -0.467 31.567 1.00 92.69 109 LYS A CA 1
ATOM 865 C C . LYS A 1 109 ? -22.904 -1.319 32.085 1.00 92.69 109 LYS A C 1
ATOM 867 O O . LYS A 1 109 ? -22.811 -1.834 33.189 1.00 92.69 109 LYS A O 1
ATOM 872 N N . LYS A 1 110 ? -23.919 -1.578 31.250 1.00 90.56 110 LYS A N 1
ATOM 873 C CA . LYS A 1 110 ? -25.059 -2.440 31.616 1.00 90.56 110 LYS A CA 1
ATOM 874 C C . LYS A 1 110 ? -24.638 -3.852 32.019 1.00 90.56 110 LYS A C 1
ATOM 876 O O . LYS A 1 110 ? -25.177 -4.397 32.970 1.00 90.56 110 LYS A O 1
ATOM 881 N N . ARG A 1 111 ? -23.670 -4.448 31.311 1.00 90.31 111 ARG A N 1
ATOM 882 C CA . ARG A 1 111 ? -23.118 -5.754 31.700 1.00 90.31 111 ARG A CA 1
ATOM 883 C C . ARG A 1 111 ? -22.407 -5.676 33.047 1.00 90.31 111 ARG A C 1
ATOM 885 O O . ARG A 1 111 ? -22.664 -6.513 33.891 1.00 90.31 111 ARG A O 1
ATOM 892 N N . ALA A 1 112 ? -21.563 -4.670 33.267 1.00 86.75 112 ALA A N 1
ATOM 893 C CA . ALA A 1 112 ? -20.878 -4.499 34.547 1.00 86.75 112 ALA A CA 1
ATOM 894 C C . ALA A 1 112 ? -21.859 -4.305 35.721 1.00 86.75 112 ALA A C 1
ATOM 896 O O . ALA A 1 112 ? -21.635 -4.859 36.789 1.00 86.75 112 ALA A O 1
ATOM 897 N N . GLU A 1 113 ? -22.954 -3.571 35.511 1.00 84.25 113 GLU A N 1
ATOM 898 C CA . GLU A 1 113 ? -24.012 -3.373 36.511 1.00 84.25 113 GLU A CA 1
ATOM 899 C C . GLU A 1 113 ? -24.812 -4.655 36.767 1.00 84.25 113 GLU A C 1
ATOM 901 O O . GLU A 1 113 ? -25.014 -5.010 37.920 1.00 84.25 113 GLU A O 1
ATOM 906 N N . ALA A 1 114 ? -25.194 -5.396 35.723 1.00 78.56 114 ALA A N 1
ATOM 907 C CA . ALA A 1 114 ? -25.938 -6.652 35.865 1.00 78.56 114 ALA A CA 1
ATOM 908 C C . ALA A 1 114 ? -25.131 -7.775 36.541 1.00 78.56 114 ALA A C 1
ATOM 910 O O . ALA A 1 114 ? -25.713 -8.694 37.106 1.00 78.56 114 ALA A O 1
ATOM 911 N N . ILE A 1 115 ? -23.799 -7.719 36.464 1.00 81.00 115 ILE A N 1
ATOM 912 C CA . ILE A 1 115 ? -22.897 -8.690 37.104 1.00 81.00 115 ILE A CA 1
ATOM 913 C C . ILE A 1 115 ? -22.473 -8.195 38.503 1.00 81.00 115 ILE A C 1
ATOM 915 O O . ILE A 1 115 ? -21.795 -8.914 39.229 1.00 81.00 115 ILE A O 1
ATOM 919 N N . SER A 1 116 ? -22.856 -6.975 38.906 1.00 71.25 116 SER A N 1
ATOM 920 C CA . SER A 1 116 ? -22.540 -6.440 40.231 1.00 71.25 116 SER A CA 1
ATOM 921 C C . SER A 1 116 ? -23.597 -6.894 41.247 1.00 71.25 116 SER A C 1
ATOM 923 O O . SER A 1 116 ? -24.736 -6.438 41.167 1.00 71.25 116 SER A O 1
ATOM 925 N N . PRO A 1 117 ? -23.253 -7.739 42.238 1.00 67.25 117 PRO A N 1
ATOM 926 C CA . PRO A 1 117 ? -24.226 -8.295 43.185 1.00 67.25 117 PRO A CA 1
ATOM 927 C C . PRO A 1 117 ? -24.747 -7.288 44.229 1.00 67.25 117 PRO A C 1
ATOM 929 O O . PRO A 1 117 ? -25.548 -7.660 45.078 1.00 67.25 117 PRO A O 1
ATOM 932 N N . TYR A 1 118 ? -24.280 -6.031 44.202 1.00 59.84 118 TYR A N 1
ATOM 933 C CA . TYR A 1 118 ? -24.439 -5.057 45.293 1.00 59.84 118 TYR A CA 1
ATOM 934 C C . TYR A 1 118 ? -24.801 -3.645 44.801 1.00 59.84 118 TYR A C 1
ATOM 936 O O . TYR A 1 118 ? -24.233 -2.646 45.241 1.00 59.84 118 TYR A O 1
ATOM 944 N N . ARG A 1 119 ? -25.733 -3.541 43.854 1.00 61.25 119 ARG A N 1
ATOM 945 C CA . ARG A 1 119 ? -26.381 -2.269 43.498 1.00 61.25 119 ARG A CA 1
ATOM 946 C C . ARG A 1 119 ? -27.857 -2.341 43.906 1.00 61.25 119 ARG A C 1
ATOM 948 O O . ARG A 1 119 ? -28.708 -2.598 43.060 1.00 61.25 119 ARG A O 1
ATOM 955 N N . GLN A 1 120 ? -28.112 -2.180 45.206 1.00 56.38 120 GLN A N 1
ATOM 956 C CA . GLN A 1 120 ? -29.411 -1.780 45.764 1.00 56.38 120 GLN A CA 1
ATOM 957 C C . GLN A 1 120 ? -29.389 -0.274 46.021 1.00 56.38 120 GLN A C 1
ATOM 959 O O . GLN A 1 120 ? -28.303 0.224 46.400 1.00 56.38 120 GLN A O 1
#

Secondary structure (DSSP, 8-state):
--------------PPPP-------------------EEEEEEETTEEEEEEE-HHHHHHHHHHHHHHHHHHHHHHHHS-------S---SS-SHHHHHHHHHHHHHHHHHHHHT-TT--